Protein AF-A0A5R2NIH0-F1 (afdb_monomer_lite)

Sequence (80 aa):
MADWGRLVAGGFAYMDASFAVHAKDRERALLYMQEALAAGLSWHEVERQLIAYMHNQRMTPETIDKNLLLAAGLMKEWFE

Structure (mmCIF, N/CA/C/O backbone):
data_AF-A0A5R2NIH0-F1
#
_entry.id   AF-A0A5R2NIH0-F1
#
loop_
_atom_site.group_PDB
_atom_site.id
_atom_site.type_symbol
_atom_site.label_atom_id
_atom_site.label_alt_id
_atom_site.label_comp_id
_atom_site.label_asym_id
_atom_site.label_entity_id
_atom_site.label_seq_id
_atom_site.pdbx_PDB_ins_code
_atom_site.Cartn_x
_atom_site.Cartn_y
_atom_site.Cartn_z
_atom_site.occupancy
_atom_site.B_iso_or_equiv
_atom_site.auth_seq_id
_atom_site.auth_comp_id
_atom_site.auth_asym_id
_atom_site.auth_atom_id
_atom_site.pdbx_PDB_model_num
ATOM 1 N N . MET A 1 1 ? -9.828 -14.853 5.771 1.00 60.69 1 MET A N 1
ATOM 2 C CA . MET A 1 1 ? -8.487 -14.253 5.921 1.00 60.69 1 MET A CA 1
ATOM 3 C C . MET A 1 1 ? -8.318 -13.285 4.763 1.00 60.69 1 MET A C 1
ATOM 5 O O . MET A 1 1 ? -8.662 -13.684 3.656 1.00 60.69 1 MET A O 1
ATOM 9 N N . ALA A 1 2 ? -7.926 -12.033 5.003 1.00 78.62 2 ALA A N 1
ATOM 10 C CA . ALA A 1 2 ? -7.794 -11.047 3.930 1.00 78.62 2 ALA A CA 1
ATOM 11 C C . ALA A 1 2 ? -6.693 -11.465 2.938 1.00 78.62 2 ALA A C 1
ATOM 13 O O . ALA A 1 2 ? -5.637 -11.952 3.346 1.00 78.62 2 ALA A O 1
ATOM 14 N N . ASP A 1 3 ? -6.945 -11.296 1.638 1.00 91.69 3 ASP A N 1
ATOM 15 C CA . ASP A 1 3 ? -5.935 -11.495 0.593 1.00 91.69 3 ASP A CA 1
ATOM 16 C C . ASP A 1 3 ? -5.083 -10.226 0.484 1.00 91.69 3 ASP A C 1
ATOM 18 O O . ASP A 1 3 ? -5.335 -9.338 -0.335 1.00 91.69 3 ASP A O 1
ATOM 22 N N . TRP A 1 4 ? -4.093 -10.125 1.373 1.00 92.38 4 TRP A N 1
ATOM 23 C CA . TRP A 1 4 ? -3.211 -8.963 1.473 1.00 92.38 4 TRP A CA 1
ATOM 24 C C . TRP A 1 4 ? -2.479 -8.667 0.165 1.00 92.38 4 TRP A C 1
ATOM 26 O O . TRP A 1 4 ? -2.346 -7.506 -0.208 1.00 92.38 4 TRP A O 1
ATOM 36 N N . GLY A 1 5 ? -2.067 -9.703 -0.574 1.00 92.31 5 GLY A N 1
ATOM 37 C CA . GLY A 1 5 ? -1.399 -9.534 -1.863 1.00 92.31 5 GLY A CA 1
ATOM 38 C C . GLY A 1 5 ? -2.294 -8.809 -2.865 1.00 92.31 5 GLY A C 1
ATOM 39 O O . GLY A 1 5 ? -1.870 -7.830 -3.478 1.00 92.31 5 GLY A O 1
ATOM 40 N N . ARG A 1 6 ? -3.558 -9.231 -2.981 1.00 95.19 6 ARG A N 1
ATOM 41 C CA . ARG A 1 6 ? -4.540 -8.575 -3.853 1.00 95.19 6 ARG A CA 1
ATOM 42 C C . ARG A 1 6 ? -4.897 -7.161 -3.390 1.00 95.19 6 ARG A C 1
ATOM 44 O O . ARG A 1 6 ? -5.093 -6.290 -4.239 1.00 95.19 6 ARG A O 1
ATOM 51 N N . LEU A 1 7 ? -5.017 -6.938 -2.081 1.00 96.06 7 LEU A N 1
ATOM 52 C CA . LEU A 1 7 ? -5.351 -5.627 -1.517 1.00 96.06 7 LEU A CA 1
ATOM 53 C C . LEU A 1 7 ? -4.229 -4.613 -1.762 1.00 96.06 7 LEU A C 1
ATOM 55 O O . LEU A 1 7 ? -4.485 -3.554 -2.333 1.00 96.06 7 LEU A O 1
ATOM 59 N N . VAL A 1 8 ? -2.987 -4.976 -1.434 1.00 96.75 8 VAL A N 1
ATOM 60 C CA . VAL A 1 8 ? -1.801 -4.147 -1.686 1.00 96.75 8 VAL A CA 1
ATOM 61 C C . VAL A 1 8 ? -1.667 -3.845 -3.175 1.00 96.75 8 VAL A C 1
ATOM 63 O O . VAL A 1 8 ? -1.569 -2.682 -3.559 1.00 96.75 8 VAL A O 1
ATOM 66 N N . ALA A 1 9 ? -1.747 -4.874 -4.025 1.00 96.44 9 ALA A N 1
ATOM 67 C CA . ALA A 1 9 ? -1.633 -4.732 -5.474 1.00 96.44 9 ALA A CA 1
ATOM 68 C C . ALA A 1 9 ? -2.677 -3.771 -6.065 1.00 96.44 9 ALA A C 1
ATOM 70 O O . ALA A 1 9 ? -2.399 -3.079 -7.044 1.00 96.44 9 ALA A O 1
ATOM 71 N N . GLY A 1 10 ? -3.863 -3.679 -5.455 1.00 96.00 10 GLY A N 1
ATOM 72 C CA . GLY A 1 10 ? -4.915 -2.762 -5.880 1.00 96.00 10 GLY A CA 1
ATOM 73 C C . GLY A 1 10 ? -4.496 -1.289 -5.846 1.00 96.00 10 GLY A C 1
ATOM 74 O O . GLY A 1 10 ? -4.907 -0.535 -6.727 1.00 96.00 10 GLY A O 1
ATOM 75 N N . GLY A 1 11 ? -3.634 -0.900 -4.902 1.00 96.44 11 GLY A N 1
ATOM 76 C CA . GLY A 1 11 ? -3.060 0.448 -4.842 1.00 96.44 11 GLY A CA 1
ATOM 77 C C . GLY A 1 11 ? -2.057 0.751 -5.961 1.00 96.44 11 GLY A C 1
ATOM 78 O O . GLY A 1 11 ? -1.751 1.915 -6.193 1.00 96.44 11 GLY A O 1
ATOM 79 N N . PHE A 1 12 ? -1.587 -0.273 -6.679 1.00 97.19 12 PHE A N 1
ATOM 80 C CA . PHE A 1 12 ? -0.601 -0.193 -7.764 1.00 97.19 12 PHE A CA 1
ATOM 81 C C . PHE A 1 12 ? 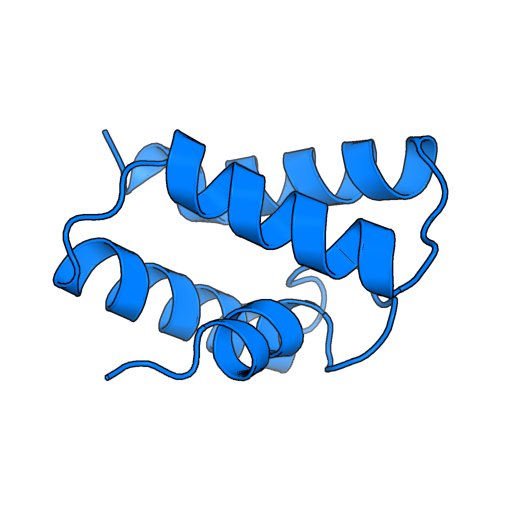-1.169 -0.671 -9.112 1.00 97.19 12 PHE A C 1
ATOM 83 O O . PHE A 1 12 ? -0.423 -1.143 -9.969 1.00 97.19 12 PHE A O 1
ATOM 90 N N . ALA A 1 13 ? -2.494 -0.638 -9.298 1.00 95.19 13 ALA A N 1
ATOM 91 C CA . ALA A 1 13 ? -3.166 -1.166 -10.491 1.00 95.19 13 ALA A CA 1
ATOM 92 C C . ALA A 1 13 ? -2.801 -2.630 -10.843 1.00 95.19 13 ALA A C 1
ATOM 94 O O . ALA A 1 13 ? -2.919 -3.039 -11.996 1.00 95.19 13 ALA A O 1
ATOM 95 N N . TYR A 1 14 ? -2.392 -3.432 -9.854 1.00 95.50 14 TYR A N 1
ATOM 96 C CA . TYR A 1 14 ? -1.881 -4.801 -10.014 1.00 95.50 14 TYR A CA 1
ATOM 97 C C . TYR A 1 14 ? -0.599 -4.919 -10.851 1.00 95.50 14 TYR A C 1
ATOM 99 O O . TYR A 1 14 ? -0.289 -5.992 -11.368 1.00 95.50 14 TYR A O 1
ATOM 107 N N . MET A 1 15 ? 0.145 -3.823 -10.977 1.00 94.31 15 MET A N 1
ATOM 108 C CA . MET A 1 15 ? 1.379 -3.726 -11.749 1.00 94.31 15 MET A CA 1
ATOM 109 C C . MET A 1 15 ? 2.421 -2.882 -11.000 1.00 94.31 15 MET A C 1
ATOM 111 O O . MET A 1 15 ? 2.374 -2.767 -9.774 1.00 94.31 15 MET A O 1
ATOM 115 N N . ASP A 1 16 ? 3.368 -2.292 -11.721 1.00 92.12 16 ASP A N 1
ATOM 116 C CA . ASP A 1 16 ? 4.401 -1.400 -11.204 1.00 92.12 16 ASP A CA 1
ATOM 117 C C . ASP A 1 16 ? 4.021 0.099 -11.262 1.00 92.12 16 ASP A C 1
ATOM 119 O O . ASP A 1 16 ? 4.886 0.977 -11.261 1.00 92.12 16 ASP A O 1
ATOM 123 N N . ALA A 1 17 ? 2.719 0.414 -11.297 1.00 93.19 17 ALA A N 1
ATOM 124 C CA . ALA A 1 17 ? 2.219 1.787 -11.366 1.00 93.19 17 ALA A CA 1
ATOM 125 C C . ALA A 1 17 ? 2.523 2.574 -10.082 1.00 93.19 17 ALA A C 1
ATOM 127 O O . ALA A 1 17 ? 2.7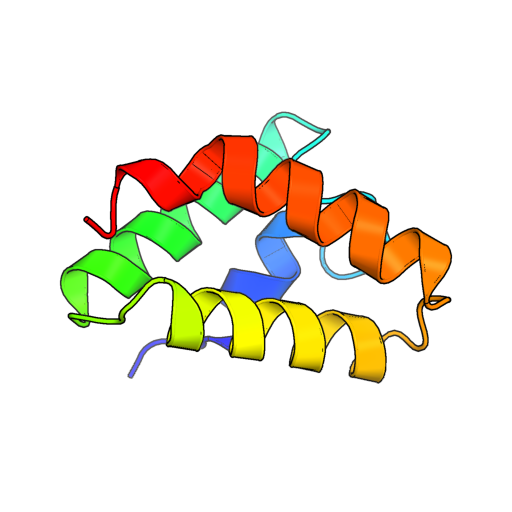82 2.003 -9.031 1.00 93.19 17 ALA A O 1
ATOM 128 N N . SER A 1 18 ? 2.461 3.906 -10.131 1.00 95.38 18 SER A N 1
ATOM 129 C CA . SER A 1 18 ? 2.597 4.709 -8.907 1.00 95.38 18 SER A CA 1
ATOM 130 C C . SER A 1 18 ? 1.395 4.526 -7.972 1.00 95.38 18 SER A C 1
ATOM 132 O O . SER A 1 18 ? 0.247 4.532 -8.418 1.00 95.38 18 SER A O 1
ATOM 134 N N . PHE A 1 19 ? 1.667 4.420 -6.674 1.00 97.44 19 PHE A N 1
ATOM 135 C CA . PHE A 1 19 ? 0.682 4.125 -5.644 1.00 97.44 19 PHE A CA 1
ATOM 136 C C . PHE A 1 19 ? -0.422 5.184 -5.583 1.00 97.44 19 PHE A C 1
ATOM 138 O O . PHE A 1 19 ? -0.143 6.370 -5.404 1.00 97.44 19 PHE A O 1
ATOM 145 N N . ALA A 1 20 ? -1.677 4.745 -5.704 1.00 95.88 20 ALA A N 1
ATOM 146 C CA . ALA A 1 20 ? -2.882 5.548 -5.494 1.00 95.88 20 ALA A CA 1
ATOM 147 C C . ALA A 1 20 ? -2.968 6.861 -6.310 1.00 95.88 20 ALA A C 1
ATOM 149 O O . ALA A 1 20 ? -3.692 7.783 -5.928 1.00 95.88 20 ALA A O 1
ATOM 150 N N . VAL A 1 21 ? -2.257 6.960 -7.441 1.00 94.62 21 VAL A N 1
ATOM 151 C CA . VAL A 1 21 ? -2.267 8.167 -8.290 1.00 94.62 21 VAL A CA 1
ATOM 152 C C . VAL A 1 21 ? -3.571 8.291 -9.078 1.00 94.62 21 VAL A C 1
ATOM 154 O O . VAL A 1 21 ? -4.123 9.386 -9.197 1.00 94.62 21 VAL A O 1
ATOM 157 N N . HIS A 1 22 ? -4.099 7.183 -9.603 1.00 93.88 22 HIS A N 1
ATOM 158 C CA . HIS A 1 22 ? -5.406 7.176 -10.258 1.00 93.88 22 HIS A CA 1
ATOM 159 C C . HIS A 1 22 ? -6.535 6.975 -9.246 1.00 93.88 22 HIS A C 1
ATOM 161 O O . HIS A 1 22 ? -6.386 6.246 -8.270 1.00 93.88 22 HIS A O 1
ATOM 167 N N . ALA A 1 23 ? -7.708 7.556 -9.523 1.00 95.38 23 ALA A N 1
ATOM 168 C CA . ALA A 1 23 ? -8.871 7.486 -8.632 1.00 95.38 23 ALA A CA 1
ATOM 169 C C . ALA A 1 23 ? -9.246 6.045 -8.233 1.00 95.38 23 ALA A C 1
ATOM 171 O O . ALA A 1 23 ? -9.461 5.772 -7.057 1.00 95.38 23 ALA A O 1
ATOM 172 N N . LYS A 1 24 ? -9.227 5.103 -9.188 1.00 95.31 24 LYS A N 1
ATOM 173 C CA . LYS A 1 24 ? -9.513 3.681 -8.918 1.00 95.31 24 LYS A CA 1
ATOM 174 C C . LYS A 1 24 ? -8.463 3.015 -8.031 1.00 95.31 24 LYS A C 1
ATOM 176 O O . LYS A 1 24 ? -8.803 2.169 -7.211 1.00 95.31 24 LYS A O 1
ATOM 181 N N . ASP A 1 25 ? -7.197 3.378 -8.193 1.00 95.50 25 ASP A N 1
ATOM 182 C CA . ASP A 1 25 ? -6.114 2.824 -7.378 1.00 95.50 25 ASP A CA 1
ATOM 183 C C . ASP A 1 25 ? -6.157 3.421 -5.972 1.00 95.50 25 ASP A C 1
ATOM 185 O O . ASP A 1 25 ? -5.934 2.714 -4.995 1.00 95.50 25 ASP A O 1
ATOM 189 N N . ARG A 1 26 ? -6.550 4.695 -5.854 1.00 96.56 26 ARG A N 1
ATOM 190 C CA . ARG A 1 26 ? -6.808 5.349 -4.571 1.00 96.56 26 ARG A CA 1
ATOM 191 C C . ARG A 1 26 ? -7.963 4.701 -3.815 1.00 96.56 26 ARG A C 1
ATOM 193 O O . ARG A 1 26 ? -7.811 4.424 -2.633 1.00 96.56 26 ARG A O 1
ATOM 200 N N . GLU A 1 27 ? -9.085 4.417 -4.473 1.00 97.44 27 GLU A N 1
ATOM 201 C CA . GLU A 1 27 ? -10.206 3.684 -3.861 1.00 97.44 27 GLU A CA 1
ATOM 202 C C . GLU A 1 27 ? -9.761 2.314 -3.331 1.00 97.44 27 GLU A C 1
ATOM 204 O O . GLU A 1 27 ? -10.077 1.944 -2.202 1.00 97.44 27 GLU A O 1
ATOM 209 N N . ARG A 1 28 ? -8.967 1.575 -4.115 1.00 97.50 28 ARG A N 1
ATOM 210 C CA . ARG A 1 28 ? -8.422 0.274 -3.701 1.00 97.50 28 ARG A CA 1
ATOM 211 C C . ARG A 1 28 ? -7.408 0.395 -2.565 1.00 97.50 28 ARG A C 1
ATOM 213 O O . ARG A 1 28 ? -7.420 -0.439 -1.666 1.00 97.50 28 ARG A O 1
ATOM 220 N N . ALA A 1 29 ? -6.562 1.422 -2.581 1.00 97.31 29 ALA A N 1
ATOM 221 C CA . ALA A 1 29 ? -5.620 1.705 -1.503 1.00 97.31 29 ALA A CA 1
ATOM 222 C C . ALA A 1 29 ? -6.345 2.041 -0.190 1.00 97.31 29 ALA A C 1
ATOM 224 O O . ALA A 1 29 ? -5.943 1.567 0.867 1.00 97.31 29 ALA A O 1
ATOM 225 N N . LEU A 1 30 ? -7.449 2.792 -0.255 1.00 97.12 30 LEU A N 1
ATOM 226 C CA . LEU A 1 30 ? -8.290 3.072 0.911 1.00 97.12 30 LEU A CA 1
ATOM 227 C C . LEU A 1 30 ? -8.997 1.813 1.425 1.00 97.12 30 LEU A C 1
ATOM 229 O O . LEU A 1 30 ? -9.084 1.630 2.635 1.00 97.12 30 LEU A O 1
ATOM 233 N N . LEU A 1 31 ? -9.448 0.920 0.538 1.00 96.94 31 LEU A N 1
ATOM 234 C CA . LEU A 1 31 ? -9.972 -0.385 0.951 1.00 96.94 31 LEU A CA 1
ATOM 235 C C . LEU A 1 31 ? -8.895 -1.209 1.670 1.00 96.94 31 LEU A C 1
ATOM 237 O O . LEU A 1 31 ? -9.148 -1.739 2.746 1.00 96.94 31 LEU A O 1
ATOM 241 N N . TYR A 1 32 ? -7.682 -1.276 1.116 1.00 97.81 32 TYR A N 1
ATOM 242 C CA . TYR A 1 32 ? -6.550 -1.921 1.783 1.00 97.81 32 TYR A CA 1
ATOM 243 C C . TYR A 1 32 ? -6.284 -1.318 3.171 1.00 97.81 32 TYR A C 1
ATOM 245 O O . TYR A 1 32 ? -6.150 -2.065 4.137 1.00 97.81 32 TYR A O 1
ATOM 253 N N . MET A 1 33 ? -6.274 0.013 3.287 1.00 97.31 33 MET A N 1
ATOM 254 C CA . MET A 1 33 ? -6.115 0.716 4.562 1.00 97.31 33 MET A CA 1
ATOM 255 C C . MET A 1 33 ? -7.196 0.322 5.575 1.00 97.31 33 MET A C 1
ATOM 257 O O . MET A 1 33 ? -6.876 0.009 6.716 1.00 97.31 33 MET A O 1
ATOM 261 N N . GLN A 1 34 ? -8.467 0.301 5.165 1.00 97.19 34 GLN A N 1
ATOM 262 C CA . GLN A 1 34 ? -9.587 -0.072 6.034 1.00 97.19 34 GLN A CA 1
ATOM 263 C C . GLN A 1 34 ? -9.469 -1.514 6.539 1.00 97.19 34 GLN A C 1
ATOM 265 O O . GLN A 1 34 ? -9.645 -1.758 7.730 1.00 97.19 34 GLN A O 1
ATOM 270 N N . GLU A 1 35 ? -9.120 -2.455 5.660 1.00 97.06 35 GLU A N 1
ATOM 271 C CA . GLU A 1 35 ? -8.890 -3.855 6.037 1.00 97.06 35 GLU A CA 1
ATOM 272 C C . GLU A 1 35 ? -7.690 -3.990 6.987 1.00 97.06 35 GLU A C 1
ATOM 274 O O . GLU A 1 35 ? -7.745 -4.745 7.958 1.00 97.06 35 GLU A O 1
ATOM 279 N N . ALA A 1 36 ? -6.617 -3.228 6.752 1.00 96.81 36 ALA A N 1
ATOM 280 C CA . ALA A 1 36 ? -5.439 -3.206 7.615 1.00 96.81 36 ALA A CA 1
ATOM 281 C C . ALA A 1 36 ? -5.758 -2.665 9.019 1.00 96.81 36 ALA A C 1
ATOM 283 O O . ALA A 1 36 ? -5.356 -3.276 10.009 1.00 96.81 36 ALA A O 1
ATOM 284 N N . LEU A 1 37 ? -6.534 -1.580 9.113 1.00 96.44 37 LEU A N 1
ATOM 285 C CA . LEU A 1 37 ? -7.011 -1.030 10.386 1.00 96.44 37 LEU A CA 1
ATOM 286 C C . LEU A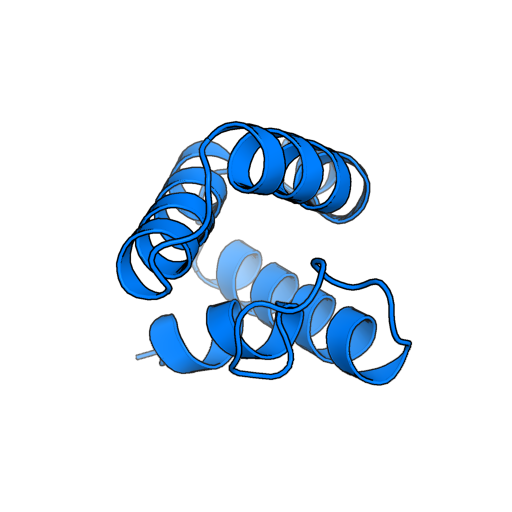 1 37 ? -7.931 -2.012 11.116 1.00 96.44 37 LEU A C 1
ATOM 288 O O . LEU A 1 37 ? -7.756 -2.253 12.308 1.00 96.44 37 LEU A O 1
ATOM 292 N N . ALA A 1 38 ? -8.875 -2.633 10.404 1.00 96.25 38 ALA A N 1
ATOM 293 C CA . ALA A 1 38 ? -9.783 -3.627 10.976 1.00 96.25 38 ALA A CA 1
ATOM 294 C C . ALA A 1 38 ? -9.042 -4.874 11.492 1.00 96.25 38 ALA A C 1
ATOM 296 O O . ALA A 1 38 ? -9.465 -5.489 12.470 1.00 96.25 38 ALA A O 1
ATOM 297 N N . ALA A 1 39 ? -7.924 -5.233 10.857 1.00 95.56 39 ALA A N 1
ATOM 298 C CA . ALA A 1 39 ? -7.045 -6.313 11.289 1.00 95.56 39 ALA A CA 1
ATOM 299 C C . ALA A 1 39 ? -6.079 -5.914 12.423 1.00 95.56 39 ALA A C 1
ATOM 301 O O . ALA A 1 39 ? -5.352 -6.776 12.917 1.00 95.56 39 ALA A O 1
ATOM 302 N N . GLY A 1 40 ? -6.059 -4.642 12.836 1.00 96.44 40 GLY A N 1
ATOM 303 C CA . GLY A 1 40 ? -5.171 -4.135 13.882 1.00 96.44 40 GLY A CA 1
ATOM 304 C C . GLY A 1 40 ? -3.702 -4.053 13.464 1.00 96.44 40 GLY A C 1
ATOM 305 O O . GLY A 1 40 ? -2.827 -4.151 14.322 1.00 96.44 40 GLY A O 1
ATOM 306 N N . LEU A 1 41 ? -3.420 -3.914 12.164 1.00 96.19 41 LEU A N 1
ATOM 307 C CA . LEU A 1 41 ? -2.054 -3.731 11.678 1.00 96.19 41 LEU A CA 1
ATOM 308 C C . LEU A 1 41 ? -1.517 -2.356 12.073 1.00 96.19 41 LEU A C 1
ATOM 310 O O . LEU A 1 41 ? -2.232 -1.360 12.044 1.00 96.19 41 LEU A O 1
ATOM 314 N N . SER A 1 42 ? -0.225 -2.300 12.371 1.00 97.31 42 SER A N 1
ATOM 315 C CA . SER A 1 42 ? 0.530 -1.058 12.532 1.00 97.31 42 SER A CA 1
ATOM 316 C C . SER A 1 42 ? 0.968 -0.474 11.184 1.00 97.31 42 SER A C 1
ATOM 318 O O . SER A 1 42 ? 1.108 -1.197 10.191 1.00 97.31 42 SER A O 1
ATOM 320 N N . TRP A 1 43 ? 1.314 0.821 11.159 1.00 97.38 43 TRP A N 1
ATOM 321 C CA . TRP A 1 43 ? 1.937 1.434 9.976 1.00 97.38 43 TRP A CA 1
ATOM 322 C C . TRP A 1 43 ? 3.176 0.660 9.507 1.00 97.38 43 TRP A C 1
ATOM 324 O O . TRP A 1 43 ? 3.364 0.448 8.313 1.00 97.38 43 TRP A O 1
ATOM 334 N N . HIS A 1 44 ? 4.009 0.189 10.440 1.00 97.31 44 HIS A N 1
ATOM 335 C CA . HIS A 1 44 ? 5.212 -0.569 10.103 1.00 97.31 44 HIS A CA 1
ATOM 336 C C . HIS A 1 44 ? 4.886 -1.881 9.369 1.00 97.31 44 HIS A C 1
ATOM 338 O O . HIS A 1 44 ? 5.596 -2.282 8.449 1.00 97.31 44 HIS A O 1
ATOM 344 N N . GLU A 1 45 ? 3.797 -2.560 9.732 1.00 97.50 45 GLU A N 1
ATOM 345 C CA . GLU A 1 45 ? 3.344 -3.757 9.019 1.00 97.50 45 GLU A CA 1
ATOM 346 C C . GLU A 1 45 ? 2.809 -3.434 7.628 1.00 97.50 45 GLU A C 1
ATOM 348 O O . GLU A 1 45 ? 3.152 -4.138 6.677 1.00 97.50 45 GLU A O 1
ATOM 353 N N . VAL A 1 46 ? 2.039 -2.353 7.497 1.00 97.38 46 VAL A N 1
ATOM 354 C CA . VAL A 1 46 ? 1.554 -1.849 6.205 1.00 97.38 46 VAL A CA 1
ATOM 355 C C . VAL A 1 46 ? 2.720 -1.499 5.282 1.00 97.38 46 VAL A C 1
ATOM 357 O O . VAL A 1 46 ? 2.752 -1.934 4.131 1.00 97.38 46 VAL A O 1
ATOM 360 N N . GLU A 1 47 ? 3.710 -0.773 5.795 1.00 97.75 47 GLU A N 1
ATOM 361 C CA . GLU A 1 47 ? 4.920 -0.382 5.073 1.00 97.75 47 GLU A CA 1
ATOM 362 C C . GLU A 1 47 ? 5.707 -1.607 4.591 1.00 97.75 47 GLU A C 1
ATOM 364 O O . GLU A 1 47 ? 6.062 -1.688 3.414 1.00 97.75 47 GLU A O 1
ATOM 369 N N . ARG A 1 48 ? 5.890 -2.626 5.444 1.00 97.81 48 ARG A N 1
ATOM 370 C CA . ARG A 1 48 ? 6.536 -3.889 5.043 1.00 97.81 48 ARG A CA 1
ATOM 371 C C . ARG A 1 48 ? 5.787 -4.605 3.921 1.00 97.81 48 ARG A C 1
ATOM 373 O O . ARG A 1 48 ? 6.432 -5.152 3.027 1.00 97.81 48 ARG A O 1
ATOM 380 N N . GLN A 1 49 ? 4.455 -4.605 3.941 1.00 97.50 49 GLN A N 1
ATOM 381 C CA . GLN A 1 49 ? 3.658 -5.220 2.875 1.00 97.50 49 GLN A CA 1
ATOM 382 C C . GLN A 1 49 ? 3.808 -4.474 1.541 1.00 97.50 49 GLN A C 1
ATOM 384 O O . GLN A 1 49 ? 3.982 -5.111 0.500 1.00 97.50 49 GLN A O 1
ATOM 389 N N . LEU A 1 50 ? 3.809 -3.137 1.571 1.00 97.94 50 LEU A N 1
ATOM 390 C CA . LEU A 1 50 ? 4.056 -2.305 0.389 1.00 97.94 50 LEU A CA 1
ATOM 391 C C . LEU A 1 50 ? 5.456 -2.568 -0.186 1.00 97.94 50 LEU A C 1
ATOM 393 O O . LEU A 1 50 ? 5.595 -2.820 -1.382 1.00 97.94 50 LEU A O 1
ATOM 397 N N . ILE A 1 51 ? 6.487 -2.575 0.667 1.00 97.81 51 ILE A N 1
ATOM 398 C CA . ILE A 1 51 ? 7.877 -2.866 0.281 1.00 97.81 51 ILE A CA 1
ATOM 399 C C . ILE A 1 51 ? 7.989 -4.254 -0.357 1.00 97.81 51 ILE A C 1
ATOM 401 O O . ILE A 1 51 ? 8.578 -4.395 -1.430 1.00 97.81 51 ILE A O 1
ATOM 405 N N . ALA A 1 52 ? 7.385 -5.275 0.258 1.00 97.50 52 ALA A N 1
ATOM 406 C CA . ALA A 1 52 ? 7.396 -6.636 -0.270 1.00 97.50 52 ALA A CA 1
ATOM 407 C C . ALA A 1 52 ? 6.758 -6.718 -1.667 1.00 97.50 52 ALA A C 1
ATOM 409 O O . ALA A 1 52 ? 7.312 -7.357 -2.562 1.00 97.50 52 ALA A O 1
ATOM 410 N N . TYR A 1 53 ? 5.628 -6.036 -1.882 1.00 97.62 53 TYR A N 1
ATOM 411 C CA . TYR A 1 53 ? 4.996 -5.967 -3.198 1.00 97.62 53 TYR A CA 1
ATOM 412 C C . TYR A 1 53 ? 5.909 -5.311 -4.240 1.00 97.62 53 TYR A C 1
ATOM 414 O O . TYR A 1 53 ? 6.133 -5.880 -5.308 1.00 97.62 53 TYR A O 1
ATOM 422 N N . MET A 1 54 ? 6.481 -4.148 -3.927 1.00 97.88 54 MET A N 1
ATOM 423 C CA . MET A 1 54 ? 7.325 -3.408 -4.869 1.00 97.88 54 MET A CA 1
ATOM 424 C C . MET A 1 54 ? 8.617 -4.158 -5.223 1.00 97.88 54 MET A C 1
ATOM 426 O O . MET A 1 54 ? 9.030 -4.160 -6.385 1.00 97.88 54 MET A O 1
ATOM 430 N N . HIS A 1 55 ? 9.214 -4.870 -4.261 1.00 97.06 55 HIS A N 1
ATOM 431 C CA . HIS A 1 55 ? 10.333 -5.775 -4.533 1.00 97.06 55 HIS A CA 1
ATOM 432 C C . HIS A 1 55 ? 9.936 -6.934 -5.449 1.00 97.06 55 HIS A C 1
ATOM 434 O O . HIS A 1 55 ? 10.680 -7.251 -6.378 1.00 97.06 55 HIS A O 1
ATOM 440 N N . ASN A 1 56 ? 8.758 -7.533 -5.247 1.00 96.62 56 ASN A N 1
ATOM 441 C CA . ASN A 1 56 ? 8.254 -8.592 -6.126 1.00 96.62 56 ASN A CA 1
ATOM 442 C C . ASN A 1 56 ? 8.012 -8.089 -7.559 1.00 96.62 56 ASN A C 1
ATOM 444 O O . ASN A 1 56 ? 8.240 -8.835 -8.511 1.00 96.62 56 ASN A O 1
ATOM 448 N N . GLN A 1 57 ? 7.635 -6.817 -7.718 1.00 96.62 57 GLN A N 1
ATOM 449 C CA . GLN A 1 57 ? 7.523 -6.144 -9.018 1.00 96.62 57 GLN A CA 1
ATOM 450 C C . GLN A 1 57 ? 8.867 -5.662 -9.588 1.00 96.62 57 GLN A C 1
ATOM 452 O O . GLN A 1 57 ? 8.904 -5.104 -10.680 1.00 96.62 57 GLN A O 1
ATOM 457 N N . ARG A 1 58 ? 9.986 -5.888 -8.883 1.00 97.06 58 ARG A N 1
ATOM 458 C CA . ARG A 1 58 ? 11.340 -5.459 -9.283 1.00 97.06 58 ARG A CA 1
ATOM 459 C C . ARG A 1 58 ? 11.458 -3.949 -9.526 1.00 97.06 58 ARG A C 1
ATOM 461 O O . ARG A 1 58 ? 12.247 -3.520 -10.368 1.00 97.06 58 ARG A O 1
ATOM 468 N N . MET A 1 59 ? 10.698 -3.147 -8.782 1.00 96.94 59 MET A N 1
ATOM 469 C CA . MET A 1 59 ? 10.821 -1.690 -8.830 1.00 96.94 59 MET A CA 1
ATOM 470 C C . MET A 1 59 ? 12.21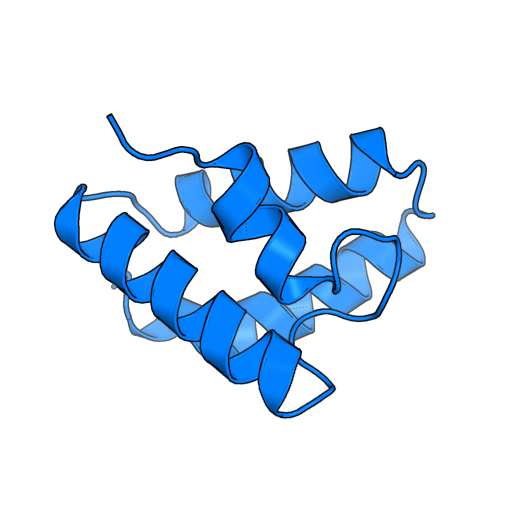6 -1.241 -8.379 1.00 96.94 59 MET A C 1
ATOM 472 O O . MET A 1 59 ? 12.850 -1.876 -7.533 1.00 96.94 59 MET A O 1
ATOM 476 N N . THR A 1 60 ? 12.691 -0.121 -8.926 1.00 97.06 60 THR A N 1
ATOM 477 C CA . THR A 1 60 ? 13.969 0.468 -8.505 1.00 97.06 60 THR A CA 1
ATOM 478 C C . THR A 1 60 ? 13.872 1.043 -7.085 1.00 97.06 60 THR A C 1
ATOM 480 O O . THR A 1 60 ? 12.779 1.442 -6.674 1.00 97.06 60 THR A O 1
ATOM 483 N N . PRO A 1 61 ? 14.992 1.161 -6.344 1.00 96.81 61 PRO A N 1
ATOM 484 C CA . PRO A 1 61 ? 14.998 1.787 -5.017 1.00 96.81 61 PRO A CA 1
ATOM 485 C C . PRO A 1 61 ? 14.373 3.191 -5.007 1.00 96.81 61 PRO A C 1
ATOM 487 O O . PRO A 1 61 ? 13.524 3.482 -4.175 1.00 96.81 61 PRO A O 1
ATOM 490 N N . GLU A 1 62 ? 14.688 4.020 -6.005 1.00 97.00 62 GLU A N 1
ATOM 491 C CA . GLU A 1 62 ? 14.116 5.369 -6.146 1.00 97.00 62 GLU A CA 1
ATOM 492 C C . GLU A 1 62 ? 12.588 5.340 -6.322 1.00 97.00 62 GLU A C 1
ATOM 494 O O . GLU A 1 62 ? 11.864 6.189 -5.798 1.00 97.00 62 GLU A O 1
ATOM 499 N N . THR A 1 63 ? 12.077 4.341 -7.049 1.00 96.44 63 THR A N 1
ATOM 500 C CA . THR A 1 63 ? 10.635 4.149 -7.236 1.00 96.44 63 THR A CA 1
ATOM 501 C C . THR A 1 63 ? 9.972 3.671 -5.946 1.00 96.44 63 THR A C 1
ATOM 503 O O . THR A 1 63 ? 8.861 4.105 -5.641 1.00 96.44 63 THR A O 1
ATOM 506 N N . ILE A 1 64 ? 10.643 2.813 -5.173 1.00 97.50 64 ILE A N 1
ATOM 507 C CA . ILE A 1 64 ? 10.168 2.360 -3.861 1.00 97.50 64 ILE A CA 1
ATOM 508 C C . ILE A 1 64 ? 10.028 3.558 -2.921 1.00 97.50 64 ILE A C 1
ATOM 510 O O . ILE A 1 64 ? 8.936 3.784 -2.402 1.00 97.50 64 ILE A O 1
ATOM 514 N N . ASP A 1 65 ? 11.070 4.378 -2.782 1.00 97.88 65 ASP A N 1
ATOM 515 C CA . ASP A 1 65 ? 11.058 5.550 -1.897 1.00 97.88 65 ASP A CA 1
ATOM 516 C C . ASP A 1 65 ? 9.933 6.526 -2.267 1.00 97.88 65 ASP A C 1
ATOM 518 O O . ASP A 1 65 ? 9.165 6.972 -1.410 1.00 97.88 65 ASP A O 1
ATOM 522 N N . LYS A 1 66 ? 9.763 6.801 -3.566 1.00 98.00 66 LYS A N 1
ATOM 523 C CA . LYS A 1 66 ? 8.674 7.651 -4.063 1.00 98.00 66 LYS A CA 1
ATOM 524 C C . LYS A 1 66 ? 7.296 7.095 -3.694 1.00 98.00 66 LYS A C 1
ATOM 526 O O . LYS A 1 66 ? 6.423 7.850 -3.267 1.00 98.00 66 LYS A O 1
ATOM 531 N N . ASN A 1 67 ? 7.080 5.795 -3.873 1.00 98.19 67 ASN A N 1
ATOM 532 C CA . ASN A 1 67 ? 5.798 5.163 -3.567 1.00 98.19 67 ASN A CA 1
ATOM 533 C C . ASN A 1 67 ? 5.528 5.083 -2.062 1.00 98.19 67 ASN A C 1
ATOM 535 O O . ASN A 1 67 ? 4.381 5.248 -1.652 1.00 98.19 67 ASN A O 1
ATOM 539 N N . LEU A 1 68 ? 6.560 4.905 -1.234 1.00 98.00 68 LEU A N 1
ATOM 540 C CA . LEU A 1 68 ? 6.424 4.964 0.222 1.00 98.00 68 LEU A CA 1
ATOM 541 C C . LEU A 1 68 ? 6.012 6.354 0.700 1.00 98.00 68 LEU A C 1
ATOM 543 O O . LEU A 1 68 ? 5.145 6.458 1.564 1.00 98.00 68 LEU A O 1
ATOM 547 N N . LEU A 1 69 ? 6.550 7.420 0.103 1.00 98.00 69 LEU A N 1
ATOM 548 C CA . LEU A 1 69 ? 6.114 8.787 0.405 1.00 98.00 69 LEU A CA 1
ATOM 549 C C . LEU A 1 69 ? 4.639 9.013 0.041 1.00 98.00 69 LEU A C 1
ATOM 551 O O . LEU A 1 69 ? 3.898 9.599 0.830 1.00 98.00 69 LEU A O 1
ATOM 555 N N . LEU A 1 70 ? 4.195 8.515 -1.120 1.00 97.81 70 LEU A N 1
ATOM 556 C CA . LEU A 1 70 ? 2.786 8.584 -1.530 1.00 97.81 70 LEU A CA 1
ATOM 557 C 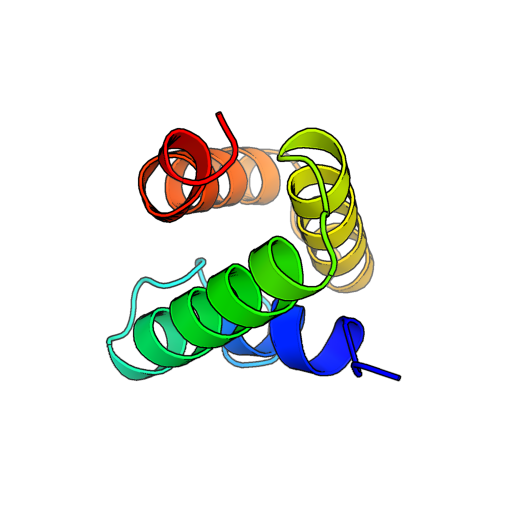C . LEU A 1 70 ? 1.878 7.805 -0.573 1.00 97.81 70 LEU A C 1
ATOM 559 O O . LEU A 1 70 ? 0.839 8.311 -0.152 1.00 97.81 70 LEU A O 1
ATOM 563 N N . ALA A 1 71 ? 2.278 6.589 -0.204 1.00 97.62 71 ALA A N 1
ATOM 564 C CA . ALA A 1 71 ? 1.529 5.756 0.724 1.00 97.62 71 ALA A CA 1
ATOM 565 C C . ALA A 1 71 ? 1.448 6.387 2.119 1.00 97.62 71 ALA A C 1
ATOM 567 O O . ALA A 1 71 ? 0.366 6.433 2.703 1.00 97.62 71 ALA A O 1
ATOM 568 N N . ALA A 1 72 ? 2.562 6.915 2.631 1.00 97.44 72 ALA A N 1
ATOM 569 C CA . ALA A 1 72 ? 2.608 7.579 3.927 1.00 97.44 72 ALA A CA 1
ATOM 570 C C . ALA A 1 72 ? 1.701 8.812 3.959 1.00 97.44 72 ALA A C 1
ATOM 572 O O . ALA A 1 72 ? 0.923 8.965 4.896 1.00 97.44 72 ALA A O 1
ATOM 573 N N . GLY A 1 73 ? 1.744 9.645 2.915 1.00 96.94 73 GLY A N 1
ATOM 574 C CA . GLY A 1 73 ? 0.883 10.823 2.806 1.00 96.94 73 GLY A CA 1
ATOM 575 C C . GLY A 1 73 ? -0.609 10.506 2.668 1.00 96.94 73 GLY A C 1
ATOM 576 O O . GLY A 1 73 ? -1.430 11.370 2.949 1.00 96.94 73 GLY A O 1
ATOM 577 N N . LEU A 1 74 ? -0.971 9.293 2.237 1.00 96.25 74 LEU A N 1
ATOM 578 C CA . LEU A 1 74 ? -2.369 8.868 2.128 1.00 96.25 74 LEU A CA 1
ATOM 579 C C . LEU A 1 74 ? -2.886 8.176 3.395 1.00 96.25 74 LEU A C 1
ATOM 581 O O . LEU A 1 74 ? -4.060 8.322 3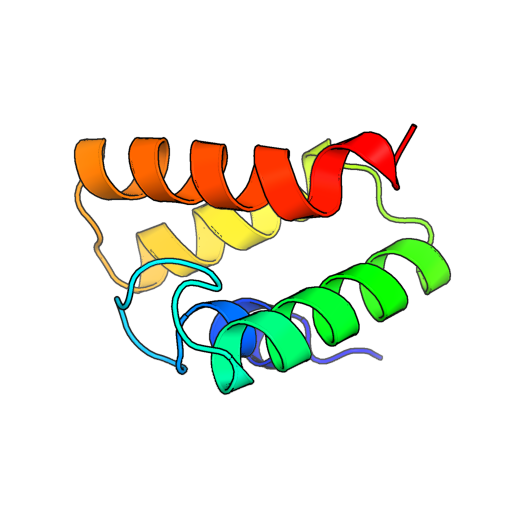.722 1.00 96.25 74 LEU A O 1
ATOM 585 N N . MET A 1 75 ? -2.051 7.360 4.039 1.00 96.38 75 MET A N 1
ATOM 586 C CA . MET A 1 75 ? -2.522 6.342 4.981 1.00 96.38 75 MET A CA 1
ATOM 587 C C . MET A 1 75 ? -1.910 6.449 6.380 1.00 96.38 75 MET A C 1
ATOM 589 O O . MET A 1 75 ? -2.538 5.990 7.325 1.00 96.38 75 MET A O 1
ATOM 593 N N . LYS A 1 76 ? -0.711 7.025 6.551 1.00 95.44 76 LYS A N 1
ATOM 594 C CA . LYS A 1 76 ? 0.054 6.891 7.807 1.00 95.44 76 LYS A CA 1
ATOM 595 C C . LYS A 1 76 ? -0.659 7.467 9.031 1.00 95.44 76 LYS A C 1
ATOM 597 O O . LYS A 1 76 ? -0.619 6.837 10.080 1.00 95.44 76 LYS A O 1
ATOM 602 N N . GLU A 1 77 ? -1.325 8.610 8.880 1.00 95.44 77 GLU A N 1
ATOM 603 C CA . GLU A 1 77 ? -2.062 9.288 9.964 1.00 95.44 77 GLU A CA 1
ATOM 604 C C . GLU A 1 77 ? -3.196 8.439 10.563 1.00 95.44 77 GLU A C 1
ATOM 606 O O . GLU A 1 77 ? -3.646 8.690 11.673 1.00 95.44 77 GLU A O 1
ATOM 611 N N . TRP A 1 78 ? -3.661 7.416 9.843 1.00 94.38 78 TRP A N 1
ATOM 612 C CA . TRP A 1 78 ? -4.759 6.560 10.288 1.00 94.38 78 TRP A CA 1
ATOM 613 C C . TRP A 1 78 ? -4.298 5.413 11.195 1.00 94.38 78 TRP A C 1
ATOM 615 O O . TRP A 1 78 ? -5.137 4.764 11.811 1.00 94.38 78 TRP A O 1
ATOM 625 N N . PHE A 1 79 ? -2.988 5.152 11.263 1.00 92.38 79 PHE A N 1
ATOM 626 C CA . PHE A 1 79 ? -2.373 4.058 12.026 1.00 92.38 79 PHE A CA 1
ATOM 627 C C . PHE A 1 79 ? -1.648 4.543 13.296 1.00 92.38 79 PHE A C 1
ATOM 629 O O . PHE A 1 79 ? -0.774 3.832 13.802 1.00 92.38 79 PHE A O 1
ATOM 636 N N . GLU A 1 80 ? -1.963 5.757 13.759 1.00 70.12 80 GLU A N 1
ATOM 637 C CA . GLU A 1 80 ? -1.458 6.349 15.010 1.00 70.12 80 GLU A CA 1
ATOM 638 C C . GLU A 1 80 ? -2.213 5.862 16.256 1.00 70.12 80 GLU A C 1
ATOM 640 O O . GLU A 1 80 ? -3.447 5.653 16.183 1.00 70.12 80 GLU A O 1
#

Radius of gyration: 11.22 Å; chains: 1; bounding box: 25×25×27 Å

pLDDT: mean 95.39, std 5.45, range [60.69, 98.19]

Foldseek 3Di:
DDPLLVLLCLQQVVALRAGLPDVRSVVSLVVSLVVCVVVLHAPVRVLVSNVVNNVVNVHDPVSSVRSSVVSCVNRNVVRD

Secondary structure (DSSP, 8-state):
---HHHHHHHTTTTTTPPTT-SHHHHHHHHHHHHHHHHTT--HHHHHHHHHHHHHHTT--HHHHHHHHHHHHHHHGGGG-